Protein AF-A0A0Q7TEG8-F1 (afdb_monomer)

Nearest PDB structures (foldseek):
  1yel-assembly1_A  TM=5.887E-01  e=2.826E+00  Arabidopsis thaliana
  8fru-assembly1_U  TM=3.613E-01  e=6.428E+00  Giardia duodenalis assemblage A
  8btr-assembly1_LV  TM=3.994E-01  e=9.394E+00  Giardia lamblia ATCC 50803
  1wi0-assembly1_A  TM=2.881E-01  e=9.394E+00  Mus musculus

Sequence (71 aa):
MGGKNKADLGVPFTVRFEPGPTVLTDVDAAKMILRDRKATRAFFEGAAAREGDVVVLDRLGDREISVRLEK

Structure (mmCIF, N/CA/C/O backbone):
data_AF-A0A0Q7TEG8-F1
#
_entry.id   AF-A0A0Q7TEG8-F1
#
loop_
_atom_site.group_PDB
_atom_site.id
_atom_site.type_symbol
_atom_site.label_atom_id
_atom_site.label_alt_id
_atom_site.label_comp_id
_atom_site.label_asym_id
_atom_site.label_entity_id
_atom_site.label_seq_id
_atom_site.pdbx_PDB_ins_code
_atom_site.Cartn_x
_atom_site.Cartn_y
_atom_site.Cartn_z
_atom_site.occupancy
_atom_site.B_iso_or_equiv
_atom_site.auth_seq_id
_atom_site.auth_comp_id
_atom_site.auth_asym_id
_atom_site.auth_atom_id
_atom_site.pdbx_PDB_model_num
ATOM 1 N N . MET A 1 1 ? 30.155 -1.472 6.363 1.00 42.84 1 MET A N 1
ATOM 2 C CA . MET A 1 1 ? 29.804 -2.869 6.019 1.00 42.84 1 MET A CA 1
ATOM 3 C C . MET A 1 1 ? 28.291 -3.006 6.061 1.00 42.84 1 MET A C 1
ATOM 5 O O . MET A 1 1 ? 27.728 -2.780 7.121 1.00 42.84 1 MET A O 1
ATOM 9 N N . GLY A 1 2 ? 27.642 -3.312 4.934 1.00 40.88 2 GLY A N 1
ATOM 10 C CA . GLY A 1 2 ? 26.196 -3.569 4.897 1.00 40.88 2 GLY A CA 1
ATOM 11 C C . GLY A 1 2 ? 25.539 -3.153 3.585 1.00 40.88 2 GLY A C 1
ATOM 12 O O . GLY A 1 2 ? 24.708 -2.254 3.574 1.00 40.88 2 GLY A O 1
ATOM 13 N N . GLY A 1 3 ? 25.960 -3.758 2.474 1.00 52.66 3 GLY A N 1
ATOM 14 C CA . GLY A 1 3 ? 25.320 -3.557 1.179 1.00 52.66 3 GLY A CA 1
ATOM 15 C C . GLY A 1 3 ? 23.958 -4.242 1.085 1.00 52.66 3 GLY A C 1
ATOM 16 O O . GLY A 1 3 ? 23.665 -5.172 1.831 1.00 52.66 3 GLY A O 1
ATOM 17 N N . LYS A 1 4 ? 23.168 -3.820 0.098 1.00 49.31 4 LYS A N 1
ATOM 18 C CA . LYS A 1 4 ? 22.406 -4.720 -0.773 1.00 49.31 4 LYS A CA 1
ATOM 19 C C . LYS A 1 4 ? 22.282 -4.039 -2.131 1.00 49.31 4 LYS A C 1
ATOM 21 O O . LYS A 1 4 ? 21.811 -2.910 -2.238 1.00 49.31 4 LYS A O 1
ATOM 26 N N . ASN A 1 5 ? 22.844 -4.716 -3.126 1.00 47.41 5 ASN A N 1
ATOM 27 C CA . ASN A 1 5 ? 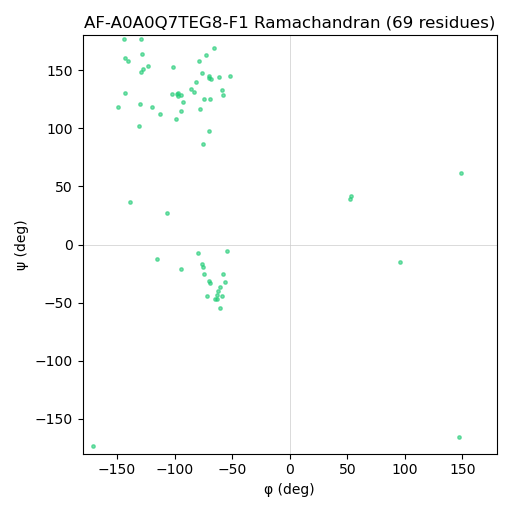22.921 -4.297 -4.513 1.00 47.41 5 ASN A CA 1
ATOM 28 C C . ASN A 1 5 ? 21.541 -3.897 -5.047 1.00 47.41 5 ASN A C 1
ATOM 30 O O . ASN A 1 5 ? 20.550 -4.573 -4.784 1.00 47.41 5 ASN A O 1
ATOM 34 N N . LYS A 1 6 ? 21.513 -2.888 -5.924 1.00 51.78 6 LYS A N 1
ATOM 35 C CA . LYS A 1 6 ? 20.392 -2.608 -6.843 1.00 51.78 6 LYS A CA 1
ATOM 36 C C . LYS A 1 6 ? 19.994 -3.822 -7.717 1.00 51.78 6 LYS A C 1
ATOM 38 O O . LYS A 1 6 ? 19.030 -3.734 -8.460 1.00 51.78 6 LYS A O 1
ATOM 43 N N . ALA A 1 7 ? 20.742 -4.926 -7.641 1.00 54.59 7 ALA A N 1
ATOM 44 C CA . ALA A 1 7 ? 20.537 -6.169 -8.377 1.00 54.59 7 ALA A CA 1
ATOM 45 C C . ALA A 1 7 ? 19.394 -7.051 -7.835 1.00 54.59 7 ALA A C 1
ATOM 47 O O . ALA A 1 7 ? 18.933 -7.914 -8.565 1.00 54.59 7 ALA A O 1
ATOM 48 N N . ASP A 1 8 ? 18.921 -6.818 -6.604 1.00 60.91 8 ASP A N 1
ATOM 49 C CA . ASP A 1 8 ? 17.814 -7.570 -5.971 1.00 60.91 8 ASP A CA 1
ATOM 50 C C . ASP A 1 8 ? 16.512 -6.745 -5.906 1.00 60.91 8 ASP A C 1
ATOM 52 O O . ASP A 1 8 ? 15.695 -6.872 -4.985 1.00 60.91 8 ASP A O 1
ATOM 56 N N . LEU A 1 9 ? 16.349 -5.808 -6.842 1.00 68.06 9 LEU A N 1
ATOM 57 C CA . LEU A 1 9 ? 15.092 -5.086 -6.997 1.00 68.06 9 LEU A CA 1
ATOM 58 C C . LEU A 1 9 ? 14.076 -6.018 -7.657 1.00 68.06 9 LEU A C 1
ATOM 60 O O . LEU A 1 9 ? 14.326 -6.572 -8.728 1.00 68.06 9 LEU A O 1
ATOM 64 N N . GLY A 1 10 ? 12.925 -6.179 -7.009 1.00 77.94 10 GLY A N 1
ATOM 65 C CA . GLY A 1 10 ? 11.763 -6.782 -7.639 1.00 77.94 10 GLY A CA 1
ATOM 66 C C . GLY A 1 10 ? 11.250 -5.884 -8.762 1.00 77.94 10 GLY A C 1
ATOM 67 O O . GLY A 1 10 ? 11.647 -4.725 -8.902 1.00 77.94 10 GLY A O 1
ATOM 68 N N . VAL A 1 11 ? 10.338 -6.407 -9.576 1.00 88.06 11 VAL A N 1
ATOM 69 C CA . VAL A 1 11 ? 9.748 -5.593 -10.639 1.00 88.06 11 VAL A CA 1
ATOM 70 C C . VAL A 1 11 ? 8.840 -4.526 -9.989 1.00 88.06 11 VAL A C 1
ATOM 72 O O . VAL A 1 11 ? 7.936 -4.915 -9.240 1.00 88.06 11 VAL A O 1
ATOM 75 N N . PRO A 1 12 ? 9.021 -3.214 -10.254 1.00 92.75 12 PRO A N 1
ATOM 76 C CA . PRO A 1 12 ? 8.253 -2.160 -9.582 1.00 92.75 12 PRO A CA 1
ATOM 77 C C . PRO A 1 12 ? 6.777 -2.111 -9.988 1.00 92.75 12 PRO A C 1
ATOM 79 O O . PRO A 1 12 ? 6.440 -2.333 -11.152 1.00 92.75 12 PRO A O 1
ATOM 82 N N . PHE A 1 13 ? 5.883 -1.816 -9.055 1.00 95.25 13 PHE A N 1
ATOM 83 C CA . PHE A 1 13 ? 4.443 -1.684 -9.266 1.00 95.25 13 PHE A CA 1
ATOM 84 C C . PHE A 1 13 ? 3.889 -0.511 -8.452 1.00 95.25 13 PHE A C 1
ATOM 86 O O . PHE A 1 13 ? 4.510 -0.046 -7.491 1.00 95.25 13 PHE A O 1
ATOM 93 N N . THR A 1 14 ? 2.740 -0.003 -8.880 1.00 97.94 14 THR A N 1
ATOM 94 C CA . THR A 1 14 ? 2.071 1.129 -8.245 1.00 97.94 14 THR A CA 1
ATOM 95 C C . THR A 1 14 ? 1.243 0.644 -7.061 1.00 97.94 14 THR A C 1
ATOM 97 O O . THR A 1 14 ? 0.458 -0.298 -7.180 1.00 97.94 14 THR A O 1
ATOM 100 N N . VAL A 1 15 ? 1.401 1.309 -5.920 1.00 98.00 15 VAL A N 1
ATOM 101 C CA . VAL A 1 15 ? 0.597 1.095 -4.714 1.00 98.00 15 VAL A CA 1
ATOM 102 C C . VAL A 1 15 ? -0.107 2.398 -4.378 1.00 98.00 15 VAL A C 1
ATOM 104 O O . VAL A 1 15 ? 0.554 3.406 -4.117 1.00 98.00 15 VAL A O 1
ATOM 107 N N . ARG A 1 16 ? -1.440 2.384 -4.393 1.00 98.12 16 ARG A N 1
ATOM 108 C CA . ARG A 1 16 ? -2.286 3.510 -3.986 1.00 98.12 16 ARG A CA 1
ATOM 109 C C . ARG A 1 16 ? -2.767 3.288 -2.558 1.00 98.12 16 ARG A C 1
ATOM 111 O O . ARG A 1 16 ? -3.589 2.408 -2.327 1.00 98.12 16 ARG A O 1
ATOM 118 N N . PHE A 1 17 ? -2.250 4.052 -1.603 1.00 97.75 17 PHE A N 1
ATOM 119 C CA . PHE A 1 17 ? -2.736 3.993 -0.226 1.00 97.75 17 PHE A CA 1
ATOM 120 C C . PHE A 1 17 ? -3.944 4.913 -0.034 1.00 97.75 17 PHE A C 1
ATOM 122 O O . PHE A 1 17 ? -3.910 6.076 -0.429 1.00 97.75 17 PHE A O 1
ATOM 129 N N . GLU A 1 18 ? -4.989 4.406 0.614 1.00 95.44 18 GLU A N 1
ATOM 130 C CA . GLU A 1 18 ? -6.238 5.119 0.874 1.00 95.44 18 GLU A CA 1
ATOM 131 C C . GLU A 1 18 ? -6.628 4.985 2.357 1.00 95.44 18 GLU A C 1
ATOM 133 O O . GLU A 1 18 ? -7.161 3.949 2.761 1.00 95.44 18 GLU A O 1
ATOM 138 N N . PRO A 1 19 ? -6.394 6.013 3.194 1.00 94.62 19 PRO A N 1
ATOM 139 C CA . PRO A 1 19 ? -5.789 7.312 2.883 1.00 94.62 19 PRO A CA 1
ATOM 140 C C . PRO A 1 19 ? -4.264 7.237 2.725 1.00 94.62 19 PRO A C 1
ATOM 142 O O . PRO A 1 19 ? -3.593 6.491 3.433 1.00 94.62 19 PRO A O 1
ATOM 145 N N . GLY A 1 20 ? -3.685 8.069 1.858 1.00 92.44 20 GLY A N 1
ATOM 146 C CA . GLY A 1 20 ? -2.231 8.186 1.773 1.00 92.44 20 GLY A CA 1
ATOM 147 C C . GLY A 1 20 ? -1.682 8.471 0.377 1.00 92.44 20 GLY A C 1
ATOM 148 O O . GLY A 1 20 ? -2.408 8.905 -0.518 1.00 92.44 20 GLY A O 1
ATOM 149 N N . PRO A 1 21 ? -0.360 8.295 0.203 1.00 95.00 21 PRO A N 1
ATOM 150 C CA . PRO A 1 21 ? 0.311 8.554 -1.060 1.00 95.00 21 PRO A CA 1
ATOM 151 C C . PRO A 1 21 ? 0.107 7.415 -2.066 1.00 95.00 21 PRO A C 1
ATOM 153 O O . PRO A 1 21 ? -0.109 6.259 -1.709 1.00 95.00 21 PRO A O 1
ATOM 156 N N . THR A 1 22 ? 0.279 7.735 -3.346 1.00 97.25 22 THR A N 1
ATOM 157 C CA . THR A 1 22 ? 0.554 6.732 -4.381 1.00 97.25 22 THR A CA 1
ATOM 158 C C . THR A 1 22 ? 2.061 6.625 -4.573 1.00 97.25 22 THR A C 1
ATOM 160 O O . THR A 1 22 ? 2.726 7.646 -4.755 1.00 97.25 22 THR A O 1
ATOM 163 N N . VAL A 1 23 ? 2.609 5.411 -4.531 1.00 96.62 23 VAL A N 1
ATOM 164 C CA . VAL A 1 23 ? 4.053 5.170 -4.668 1.00 96.62 23 VAL A CA 1
ATOM 165 C C . VAL A 1 23 ? 4.359 4.103 -5.710 1.00 96.62 23 VAL A C 1
ATOM 167 O O . VAL A 1 23 ? 3.602 3.153 -5.890 1.00 96.62 23 VAL A O 1
ATOM 170 N N . LEU A 1 24 ? 5.509 4.247 -6.370 1.00 96.38 24 LEU A N 1
ATOM 171 C CA . LEU A 1 24 ? 6.110 3.198 -7.187 1.00 96.38 24 LEU A CA 1
ATOM 172 C C . LEU A 1 24 ? 7.120 2.442 -6.320 1.00 96.38 24 LEU A C 1
ATOM 174 O O . LEU A 1 24 ? 8.117 3.017 -5.883 1.00 96.38 24 LEU A O 1
ATOM 178 N N . THR A 1 25 ? 6.863 1.167 -6.047 1.00 94.81 25 THR A N 1
ATOM 179 C CA . THR A 1 25 ? 7.699 0.358 -5.149 1.00 94.81 25 THR A CA 1
ATOM 180 C C . THR A 1 25 ? 7.802 -1.087 -5.628 1.00 94.81 25 THR A C 1
ATOM 182 O O . THR A 1 25 ? 7.206 -1.462 -6.631 1.00 94.81 25 THR A O 1
ATOM 185 N N . ASP A 1 26 ? 8.588 -1.902 -4.937 1.00 93.56 26 ASP A N 1
ATOM 186 C CA . ASP A 1 26 ? 8.726 -3.336 -5.165 1.00 93.56 26 ASP A CA 1
ATOM 187 C C . ASP A 1 26 ? 8.552 -4.110 -3.847 1.00 93.56 26 ASP A C 1
ATOM 189 O O . ASP A 1 26 ? 8.387 -3.532 -2.766 1.00 93.56 26 ASP A O 1
ATOM 193 N N . VAL A 1 27 ? 8.592 -5.439 -3.940 1.00 91.00 27 VAL A N 1
ATOM 194 C CA . VAL A 1 27 ? 8.637 -6.323 -2.772 1.00 91.00 27 VAL A CA 1
ATOM 195 C C . VAL A 1 27 ? 10.088 -6.713 -2.496 1.00 91.00 27 VAL A C 1
ATOM 197 O O . VAL A 1 27 ? 10.780 -7.218 -3.379 1.00 91.00 27 VAL A O 1
ATOM 200 N N . ASP A 1 28 ? 10.546 -6.529 -1.256 1.00 90.00 28 ASP A N 1
ATOM 201 C CA . ASP A 1 28 ? 11.766 -7.178 -0.761 1.00 90.00 28 ASP A CA 1
ATOM 202 C C . ASP A 1 28 ? 11.472 -8.678 -0.618 1.00 90.00 28 ASP A C 1
ATOM 204 O O . ASP A 1 28 ? 10.872 -9.100 0.372 1.00 90.00 28 ASP A O 1
ATOM 208 N N . ALA A 1 29 ? 11.861 -9.479 -1.615 1.00 86.50 29 ALA A N 1
ATOM 209 C CA . ALA A 1 29 ? 11.528 -10.904 -1.705 1.00 86.50 29 ALA A CA 1
ATOM 210 C C . ALA A 1 29 ? 11.994 -11.732 -0.494 1.00 86.50 29 ALA A C 1
ATOM 212 O O . ALA A 1 29 ? 11.386 -12.745 -0.169 1.00 86.50 29 ALA A O 1
ATOM 213 N N . ALA A 1 30 ? 13.036 -11.290 0.220 1.00 87.75 30 ALA A N 1
ATOM 214 C CA . ALA A 1 30 ? 13.511 -11.987 1.414 1.00 87.75 30 ALA A CA 1
ATOM 215 C C . ALA A 1 30 ? 12.585 -11.791 2.625 1.00 87.75 30 ALA A C 1
ATOM 217 O O . ALA A 1 30 ? 12.595 -12.600 3.548 1.00 87.75 30 ALA A O 1
ATOM 218 N N . LYS A 1 31 ? 11.829 -10.690 2.653 1.00 88.12 31 L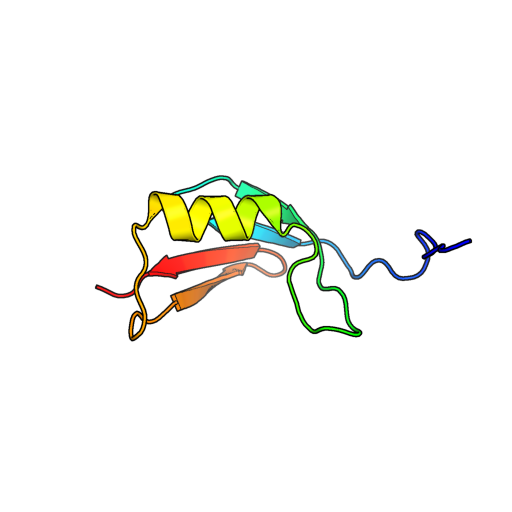YS A N 1
ATOM 219 C CA . LYS A 1 31 ? 10.963 -10.306 3.780 1.00 88.12 31 LYS A CA 1
ATOM 220 C C . LYS A 1 31 ? 9.486 -10.312 3.425 1.00 88.12 31 LYS A C 1
ATOM 222 O O . LYS A 1 31 ? 8.666 -10.197 4.325 1.00 88.12 31 LYS A O 1
ATOM 227 N N . MET A 1 32 ? 9.169 -10.405 2.135 1.00 88.69 32 MET A N 1
ATOM 228 C CA . MET A 1 32 ? 7.817 -10.311 1.595 1.00 88.69 32 MET A CA 1
ATOM 229 C C . MET A 1 32 ? 7.092 -9.032 2.044 1.00 88.69 32 MET A C 1
ATOM 231 O O . MET A 1 32 ? 5.915 -9.057 2.383 1.00 88.69 32 MET A O 1
ATOM 235 N N . ILE A 1 33 ? 7.804 -7.899 2.041 1.00 89.94 33 ILE A N 1
ATOM 236 C CA . ILE A 1 33 ? 7.253 -6.580 2.394 1.00 89.94 33 ILE A CA 1
ATOM 237 C C . ILE A 1 33 ? 7.452 -5.576 1.265 1.00 89.94 33 ILE A C 1
ATOM 239 O O . ILE A 1 33 ? 8.437 -5.661 0.526 1.00 89.94 33 ILE A O 1
ATOM 243 N N . LEU A 1 34 ? 6.576 -4.570 1.202 1.00 91.94 34 LEU A N 1
ATOM 244 C CA . LEU A 1 34 ? 6.816 -3.377 0.392 1.00 91.94 34 LEU A CA 1
ATOM 245 C C . LEU A 1 34 ? 8.121 -2.714 0.839 1.00 91.94 34 LEU A C 1
ATOM 247 O O . LEU A 1 34 ? 8.345 -2.469 2.033 1.00 91.94 34 LEU A O 1
ATOM 251 N N . ARG A 1 35 ? 9.009 -2.433 -0.117 1.00 92.56 35 ARG A N 1
ATOM 252 C CA . ARG A 1 35 ? 10.299 -1.812 0.194 1.00 92.56 35 ARG A CA 1
ATOM 253 C C . ARG A 1 35 ? 10.125 -0.368 0.654 1.00 92.56 35 ARG A C 1
ATOM 255 O O . ARG A 1 35 ? 10.868 0.075 1.536 1.00 92.56 35 ARG A O 1
ATOM 262 N N . ASP A 1 36 ? 9.124 0.340 0.128 1.00 90.88 36 ASP A N 1
ATOM 263 C CA . ASP A 1 36 ? 8.705 1.632 0.672 1.00 90.88 36 ASP A CA 1
ATOM 264 C C . ASP A 1 36 ? 7.905 1.458 1.973 1.00 90.88 36 ASP A C 1
ATOM 266 O O . ASP A 1 36 ? 6.672 1.415 2.028 1.00 90.88 36 ASP A O 1
ATOM 270 N N . ARG A 1 37 ? 8.660 1.390 3.068 1.00 91.69 37 ARG A N 1
ATOM 271 C CA . ARG A 1 37 ? 8.102 1.317 4.421 1.00 91.69 37 ARG A CA 1
ATOM 272 C C . ARG A 1 37 ? 7.566 2.659 4.913 1.00 91.69 37 ARG A C 1
ATOM 274 O O . ARG A 1 37 ? 6.783 2.674 5.858 1.00 91.69 37 ARG A O 1
ATOM 281 N N . LYS A 1 38 ? 7.988 3.781 4.316 1.00 95.12 38 LYS A N 1
ATOM 282 C CA . LYS A 1 38 ? 7.541 5.115 4.738 1.00 95.12 38 LYS A CA 1
ATOM 283 C C . LYS A 1 38 ? 6.090 5.335 4.325 1.00 95.12 38 LYS A C 1
ATOM 285 O O . LYS A 1 38 ? 5.300 5.763 5.157 1.00 95.12 38 LYS A O 1
ATOM 290 N N . ALA A 1 39 ? 5.737 4.972 3.094 1.00 94.75 39 ALA A N 1
ATOM 291 C CA . ALA A 1 39 ? 4.365 5.044 2.601 1.00 94.75 39 ALA A CA 1
ATOM 292 C C . ALA A 1 39 ? 3.422 4.122 3.388 1.00 94.75 39 ALA A C 1
ATOM 294 O O . ALA A 1 39 ? 2.363 4.557 3.828 1.00 94.75 39 ALA A O 1
ATOM 295 N N . THR A 1 40 ? 3.864 2.889 3.663 1.00 94.88 40 THR A N 1
ATOM 296 C CA . THR A 1 40 ? 3.108 1.930 4.489 1.00 94.88 40 THR A CA 1
ATOM 297 C C . THR A 1 40 ? 2.832 2.486 5.890 1.00 94.88 40 THR A C 1
ATOM 299 O O . THR A 1 40 ? 1.714 2.401 6.389 1.00 94.88 40 THR A O 1
ATOM 302 N N . ARG A 1 41 ? 3.836 3.104 6.527 1.00 95.31 41 ARG A N 1
ATOM 303 C CA . ARG A 1 41 ? 3.663 3.761 7.829 1.00 95.31 41 ARG A CA 1
ATOM 304 C C . ARG A 1 41 ? 2.681 4.935 7.751 1.00 95.31 41 ARG A C 1
ATOM 306 O O . ARG A 1 41 ? 1.796 5.025 8.592 1.00 95.31 41 ARG A O 1
ATOM 313 N N . ALA A 1 42 ? 2.830 5.805 6.750 1.00 95.94 42 ALA A N 1
ATOM 314 C CA . ALA A 1 42 ? 1.958 6.964 6.560 1.00 95.94 4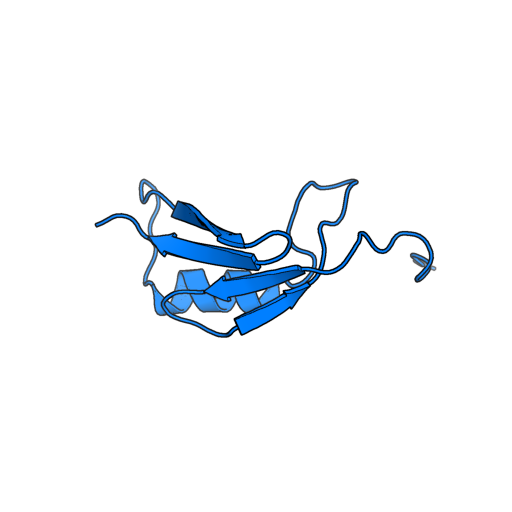2 ALA A CA 1
ATOM 315 C C . ALA A 1 42 ? 0.491 6.560 6.341 1.00 95.94 42 ALA A C 1
ATOM 317 O O . ALA A 1 42 ? -0.403 7.229 6.850 1.00 95.94 42 ALA A O 1
ATOM 318 N N . PHE A 1 43 ? 0.250 5.452 5.636 1.00 96.31 43 PHE A N 1
ATOM 319 C CA . PHE A 1 43 ? -1.078 4.861 5.487 1.00 96.31 43 PHE A CA 1
ATOM 320 C C . PHE A 1 43 ? -1.680 4.461 6.836 1.00 96.31 43 PHE A C 1
ATOM 322 O O . PHE A 1 43 ? -2.759 4.933 7.171 1.00 96.31 43 PHE A O 1
ATOM 329 N N . PHE A 1 44 ? -0.983 3.648 7.636 1.00 95.88 44 PHE A N 1
ATOM 330 C CA . PHE A 1 44 ? -1.519 3.201 8.927 1.00 95.88 44 PHE A CA 1
ATOM 331 C C . PHE A 1 44 ? -1.766 4.363 9.899 1.00 95.88 44 PHE A C 1
ATOM 333 O O . PHE A 1 44 ? -2.794 4.384 10.574 1.00 95.88 44 PHE A O 1
ATOM 340 N N . GLU A 1 45 ? -0.864 5.352 9.937 1.00 95.75 45 GLU A N 1
ATOM 341 C CA . GLU A 1 45 ? -1.044 6.569 10.740 1.00 95.75 45 GLU A CA 1
ATOM 342 C C . GLU A 1 45 ? -2.243 7.397 10.245 1.00 95.75 45 GLU A C 1
ATOM 344 O O . GLU A 1 45 ? -3.085 7.800 11.046 1.00 95.75 45 GLU A O 1
ATOM 349 N N . GLY A 1 46 ? -2.361 7.616 8.931 1.00 95.56 46 GLY A N 1
ATOM 350 C CA . GLY A 1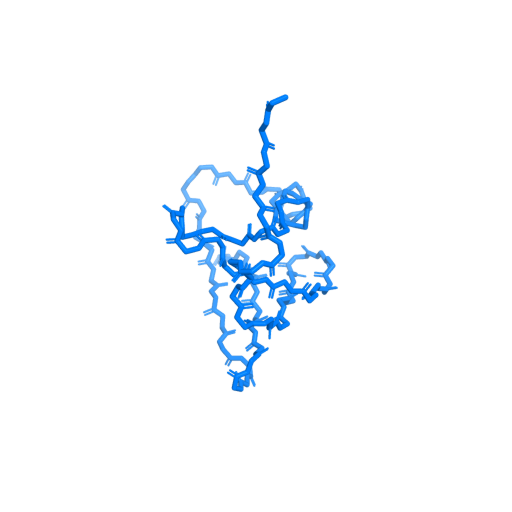 46 ? -3.445 8.397 8.330 1.00 95.56 46 GLY A CA 1
ATOM 351 C C . GLY A 1 46 ? -4.813 7.714 8.391 1.00 95.56 46 GLY A C 1
ATOM 352 O O . GLY A 1 46 ? -5.833 8.390 8.502 1.00 95.56 46 GLY A O 1
ATOM 353 N N . ALA A 1 47 ? -4.841 6.383 8.349 1.00 95.44 47 ALA A N 1
ATOM 354 C CA . ALA A 1 47 ? -6.049 5.579 8.486 1.00 95.44 47 ALA A CA 1
ATOM 355 C C . ALA A 1 47 ? -6.484 5.407 9.952 1.00 95.44 47 ALA A C 1
ATOM 357 O O . ALA A 1 47 ? -7.559 4.868 10.201 1.00 95.44 47 ALA A O 1
ATOM 358 N N . ALA A 1 48 ? -5.660 5.860 10.909 1.00 95.06 48 ALA A N 1
ATOM 359 C CA . ALA A 1 48 ? -5.830 5.625 12.342 1.00 95.06 48 ALA A CA 1
ATOM 360 C C . ALA A 1 48 ? -6.020 4.133 12.682 1.00 95.06 48 ALA A C 1
ATOM 362 O O . ALA A 1 48 ? -6.819 3.792 13.558 1.00 95.06 48 ALA A O 1
ATOM 363 N N . ALA A 1 49 ? -5.275 3.271 11.981 1.00 95.31 49 ALA A N 1
ATOM 364 C CA . ALA A 1 49 ? -5.394 1.821 12.071 1.00 95.31 49 ALA A CA 1
ATOM 365 C C . ALA A 1 49 ? -5.089 1.299 13.480 1.00 95.31 49 ALA A C 1
ATOM 367 O O . ALA A 1 49 ? -4.188 1.792 14.170 1.00 95.31 49 ALA A O 1
ATOM 368 N N . ARG A 1 50 ? -5.812 0.261 13.887 1.00 96.19 50 ARG A N 1
ATOM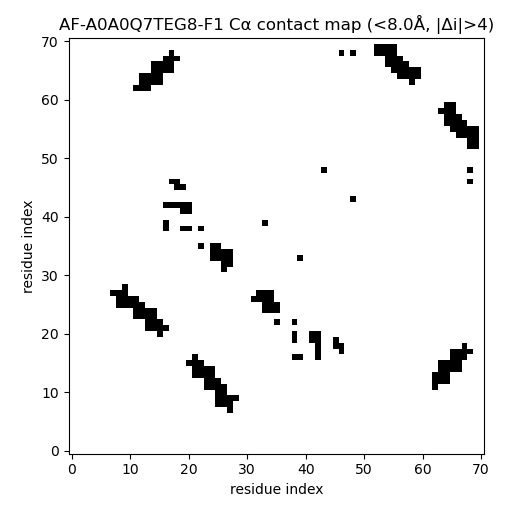 369 C CA . ARG A 1 50 ? -5.705 -0.409 15.181 1.00 96.19 50 ARG A CA 1
ATOM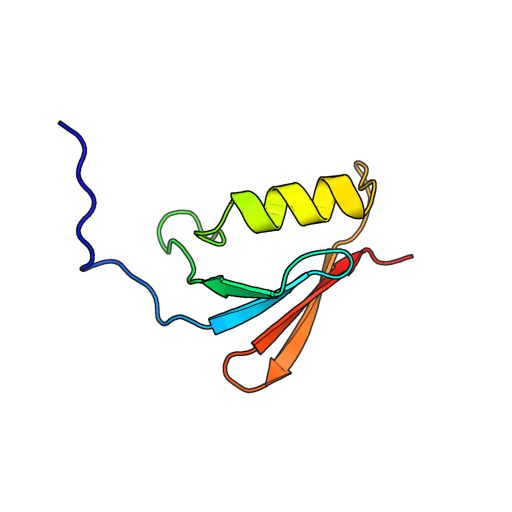 370 C C . ARG A 1 50 ? -5.537 -1.909 15.002 1.00 96.19 50 ARG A C 1
ATOM 372 O O . ARG A 1 50 ? -5.773 -2.478 13.940 1.00 96.19 50 ARG A O 1
ATOM 379 N N . GLU A 1 51 ? -5.101 -2.556 16.076 1.00 95.56 51 GLU A N 1
ATOM 380 C CA . GLU A 1 51 ? -5.094 -4.012 16.131 1.00 95.56 51 GLU A CA 1
ATOM 381 C C . GLU A 1 51 ? -6.514 -4.553 15.928 1.00 95.56 51 GLU A C 1
ATOM 383 O O . GLU A 1 51 ? -7.464 -4.065 16.540 1.00 95.56 51 GLU A O 1
ATOM 388 N N . GLY A 1 52 ? -6.637 -5.557 15.061 1.00 95.69 52 GLY A N 1
ATOM 389 C CA . GLY A 1 52 ? -7.917 -6.140 14.665 1.00 95.69 52 GLY A CA 1
ATOM 390 C C . GLY A 1 52 ? -8.498 -5.566 13.372 1.00 95.69 52 GLY A C 1
ATOM 391 O O . GLY A 1 52 ? -9.363 -6.215 12.790 1.00 95.69 52 GLY A O 1
ATOM 392 N N . ASP A 1 53 ? -8.001 -4.426 12.882 1.00 95.75 53 ASP A N 1
ATOM 393 C CA . ASP A 1 53 ? -8.445 -3.879 11.599 1.00 95.75 53 ASP A CA 1
ATOM 394 C C . ASP A 1 53 ? -7.959 -4.743 10.428 1.00 95.75 53 ASP A C 1
ATOM 396 O O . ASP A 1 53 ? -6.845 -5.281 10.427 1.00 95.75 53 ASP A O 1
ATOM 400 N N . VAL A 1 54 ? -8.788 -4.838 9.389 1.00 96.81 54 VAL A N 1
ATOM 401 C CA . VAL A 1 54 ? -8.468 -5.587 8.172 1.00 96.81 54 VAL A CA 1
ATOM 402 C C . VAL A 1 54 ? -7.956 -4.632 7.101 1.00 96.81 54 VAL A C 1
ATOM 404 O O . VAL A 1 54 ? -8.578 -3.619 6.785 1.00 96.81 54 VAL A O 1
ATOM 407 N N . VAL A 1 55 ? -6.809 -4.970 6.510 1.00 96.31 55 VAL A N 1
ATOM 408 C CA . VAL A 1 55 ? -6.277 -4.275 5.334 1.00 96.31 55 VAL A CA 1
ATOM 409 C C . VAL A 1 55 ? -6.753 -4.998 4.083 1.00 96.31 55 VAL A C 1
ATOM 411 O O . VAL A 1 55 ? -6.453 -6.175 3.885 1.00 96.31 55 VAL A O 1
ATOM 414 N N . VAL A 1 56 ? -7.445 -4.274 3.211 1.00 97.19 56 VAL A N 1
ATOM 415 C CA . VAL A 1 56 ? -7.896 -4.765 1.909 1.00 97.19 56 VAL A CA 1
ATOM 416 C C . VAL A 1 56 ? -6.908 -4.320 0.840 1.00 97.19 56 VAL A C 1
ATOM 418 O O . VAL A 1 56 ? -6.547 -3.143 0.762 1.00 97.19 56 VAL A O 1
ATOM 421 N N . LEU A 1 57 ? -6.477 -5.277 0.017 1.00 96.06 57 LEU A N 1
ATOM 422 C CA . LEU A 1 57 ? -5.657 -5.035 -1.162 1.00 96.06 57 LEU A CA 1
ATOM 423 C C . LEU A 1 57 ? -6.476 -5.373 -2.407 1.00 96.06 57 LEU A C 1
ATOM 425 O O . LEU A 1 57 ? -6.744 -6.547 -2.660 1.00 96.06 57 LEU A O 1
ATOM 429 N N . ASP A 1 58 ? -6.820 -4.364 -3.202 1.00 97.31 58 ASP A N 1
ATOM 430 C CA . ASP A 1 58 ? -7.533 -4.566 -4.464 1.00 97.31 58 ASP A CA 1
ATOM 431 C C . ASP A 1 58 ? -6.548 -4.442 -5.633 1.00 97.31 58 ASP A C 1
ATOM 433 O O . ASP A 1 58 ? -5.785 -3.479 -5.732 1.00 97.31 58 ASP A O 1
ATOM 437 N N . ARG A 1 59 ? -6.543 -5.419 -6.547 1.00 96.88 59 ARG A N 1
ATOM 438 C CA . ARG A 1 59 ? -5.780 -5.312 -7.799 1.00 96.88 59 ARG A CA 1
ATOM 439 C C . ARG A 1 59 ? -6.550 -4.421 -8.770 1.00 96.88 59 ARG A C 1
ATOM 441 O O . ARG A 1 59 ? -7.628 -4.796 -9.216 1.00 96.88 59 ARG A O 1
ATOM 448 N N . LEU A 1 60 ? -5.967 -3.281 -9.133 1.00 96.12 60 LEU A N 1
ATOM 449 C CA . LEU A 1 60 ? -6.558 -2.329 -10.080 1.00 96.12 60 LEU A CA 1
ATOM 450 C C . LEU A 1 60 ? -6.069 -2.544 -11.519 1.00 96.12 60 LEU A C 1
ATOM 452 O O . LEU A 1 60 ? -6.734 -2.138 -12.467 1.00 96.12 60 LEU A O 1
ATOM 456 N N . GLY A 1 61 ? -4.918 -3.197 -11.690 1.00 93.88 61 GLY A N 1
ATOM 457 C CA . GLY A 1 61 ? -4.353 -3.543 -12.992 1.00 93.88 61 GLY A CA 1
ATOM 458 C C . GLY A 1 61 ? -3.156 -4.481 -12.866 1.00 93.88 61 GLY A C 1
ATOM 459 O O . GLY A 1 61 ? -2.817 -4.930 -11.770 1.00 93.88 61 GLY A O 1
ATOM 460 N N . ASP A 1 62 ? -2.483 -4.758 -13.984 1.00 92.06 62 ASP A N 1
ATOM 461 C CA . ASP A 1 62 ? -1.379 -5.732 -14.047 1.00 92.06 62 ASP A CA 1
ATOM 462 C C . ASP A 1 62 ? -0.244 -5.441 -13.058 1.00 92.06 62 ASP A C 1
ATOM 464 O O . ASP A 1 62 ? 0.414 -6.354 -12.557 1.00 92.06 62 ASP A O 1
ATOM 468 N N . ARG A 1 63 ? -0.005 -4.158 -12.770 1.00 94.69 63 ARG A N 1
ATOM 469 C CA . ARG A 1 63 ? 1.049 -3.688 -11.862 1.00 94.69 63 ARG A CA 1
ATOM 470 C C . ARG A 1 63 ? 0.558 -2.551 -10.980 1.00 94.69 63 ARG A C 1
ATOM 472 O O . ARG A 1 63 ? 1.295 -1.603 -10.718 1.00 94.69 63 ARG A O 1
ATOM 479 N N . GLU A 1 64 ? -0.696 -2.632 -10.561 1.00 97.50 64 GLU A N 1
ATOM 480 C CA . GLU A 1 64 ? -1.304 -1.614 -9.720 1.00 97.50 64 GLU A CA 1
ATOM 481 C C . GLU A 1 64 ? -2.243 -2.234 -8.692 1.00 97.50 64 GLU A C 1
ATOM 483 O O . GLU A 1 64 ? -3.112 -3.041 -9.033 1.00 97.50 64 GLU A O 1
ATOM 488 N N . ILE A 1 65 ? -2.058 -1.838 -7.435 1.00 97.62 65 ILE A N 1
ATOM 489 C CA . ILE A 1 65 ? -2.934 -2.207 -6.326 1.00 97.62 65 ILE A CA 1
ATOM 490 C C . ILE A 1 65 ? -3.386 -0.962 -5.563 1.00 97.62 65 ILE A C 1
ATOM 492 O O . ILE A 1 65 ? -2.639 0.019 -5.480 1.00 97.62 65 ILE A O 1
ATOM 496 N N . SER A 1 66 ? -4.570 -1.015 -4.961 1.00 97.62 66 SER A N 1
ATOM 497 C CA . SER A 1 66 ? -4.939 -0.127 -3.858 1.00 97.62 66 SER A CA 1
ATOM 498 C C . SER A 1 66 ? -4.822 -0.848 -2.521 1.00 97.62 66 SER A C 1
ATOM 500 O O . SER A 1 66 ? -4.916 -2.073 -2.441 1.00 97.62 66 SER A O 1
ATOM 502 N N . VAL A 1 67 ? -4.577 -0.070 -1.472 1.00 97.81 67 VAL A N 1
ATOM 503 C CA . VAL A 1 67 ? -4.470 -0.518 -0.085 1.00 97.81 67 VAL A CA 1
ATOM 504 C C . VAL A 1 67 ? -5.356 0.384 0.757 1.00 97.81 67 VAL A C 1
ATOM 506 O O . VAL A 1 67 ? -5.145 1.596 0.788 1.00 97.81 67 VAL A O 1
ATOM 509 N N . ARG A 1 68 ? -6.334 -0.205 1.441 1.00 97.12 68 ARG A N 1
ATOM 510 C CA . ARG A 1 68 ? -7.305 0.512 2.278 1.00 97.12 68 ARG A CA 1
ATOM 511 C C . ARG A 1 68 ? -7.639 -0.284 3.532 1.00 97.12 68 ARG A C 1
ATOM 513 O O . ARG A 1 68 ? -7.414 -1.490 3.568 1.00 9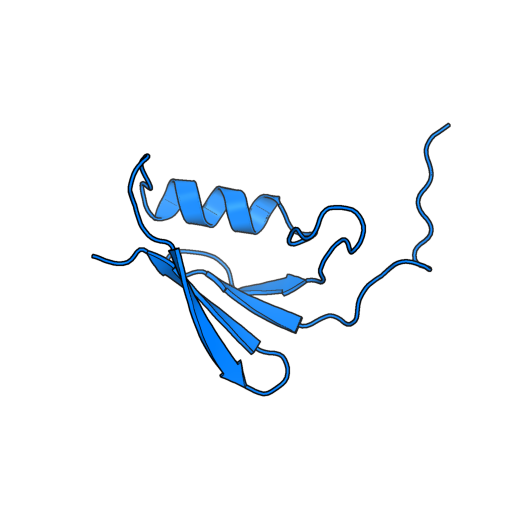7.12 68 ARG A O 1
ATOM 520 N N . LEU A 1 69 ? -8.179 0.376 4.553 1.00 96.56 69 LEU A N 1
ATOM 521 C CA . LEU A 1 69 ? -8.806 -0.333 5.670 1.00 96.56 69 LEU A CA 1
ATOM 522 C C . LEU A 1 69 ? -10.232 -0.752 5.300 1.00 96.56 69 LEU A C 1
ATOM 524 O O . LEU A 1 69 ? -10.966 0.003 4.655 1.00 96.56 69 LEU A O 1
ATOM 528 N N . GLU A 1 70 ? -10.609 -1.955 5.715 1.00 90.94 70 GLU A N 1
ATOM 529 C CA . GLU A 1 70 ? -12.005 -2.372 5.799 1.00 90.94 70 GLU A CA 1
ATOM 530 C C . GLU A 1 70 ? -12.699 -1.578 6.915 1.00 90.94 70 GLU A C 1
ATOM 532 O O . GLU A 1 70 ? -12.084 -1.267 7.935 1.00 90.94 70 GLU A O 1
ATOM 537 N N . LYS A 1 71 ? -13.959 -1.203 6.694 1.00 70.00 71 LYS A N 1
ATOM 538 C CA . LYS A 1 71 ? -14.791 -0.501 7.676 1.00 70.00 71 LYS A CA 1
ATOM 539 C C . LYS A 1 71 ? -15.881 -1.419 8.188 1.00 70.00 71 LYS A C 1
ATOM 541 O O . LYS A 1 71 ? -16.421 -2.169 7.346 1.00 70.00 71 LYS A O 1
#

Secondary structure (DSSP, 8-state):
-----GGGPPPPEEEEEESS-EEEE-EETTTTEES-HHHHHHHHHHTT--TTPPEEEEEEETTEEEEEE--

Solvent-accessible surface area (backbone atoms only — not comparable to full-atom values): 4339 Å² total; per-residue (Å²): 141,84,86,80,66,86,82,70,64,44,83,71,30,40,40,35,32,53,48,58,62,74,46,81,34,30,45,38,79,93,74,73,38,64,63,56,53,64,59,55,50,47,21,43,63,66,58,66,64,55,92,88,66,47,76,46,75,47,79,76,50,101,54,31,33,37,40,32,70,64,131

Foldseek 3Di:
DDDDDPPQAADWAWEAQVVFDIDTFGANVVVRDTPPVVRVVRSCVVLVDDPPWDWDWADPDPRYIYIYTDD

Radius of gyr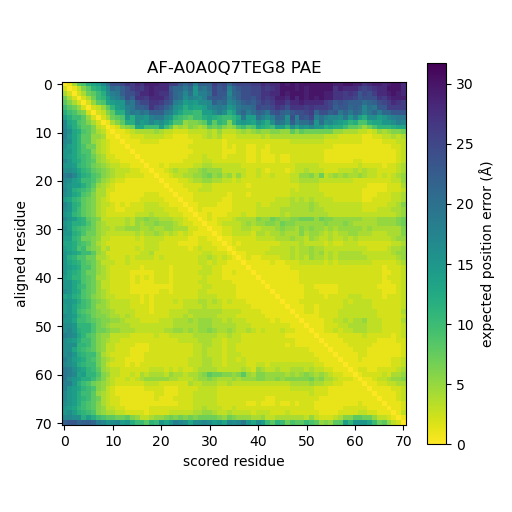ation: 13.25 Å; Cα contacts (8 Å, |Δi|>4): 111; chains: 1; bounding box: 45×20×30 Å

Mean predicted aligned error: 5.67 Å

pLDDT: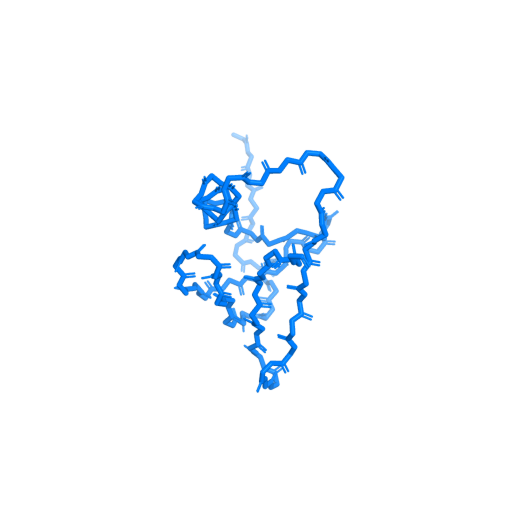 mean 88.6, std 14.87, range [40.88, 98.12]